Protein AF-A0A930SE49-F1 (afdb_monomer)

Foldseek 3Di:
DDDPQVPAWDWDDDPFWIWTFHLQFIWIATPVRHTQADDGLVQFQDFDWPCPPPDLAKIKTFTAGPVRDGDPRHIDIALHDGDPPDRSCVRVVSNVVSSVCNQQDPCPPVCQQQRWGFNDADPPVRFTQIRHRNDTDRPDD

Nearest PDB structures (foldseek):
  6qlz-assembly2_B  TM=6.512E-01  e=6.432E-03  Homo sapiens
  6qlz-assembly3_C  TM=6.040E-01  e=9.753E-03  Homo sapiens
  3pvw-assembly1_A  TM=5.052E-01  e=6.938E-02  Bos taurus
  3pvl-assembly1_A  TM=3.702E-01  e=7.814E-02  Mus musculus
  4f7u-assembly2_Q  TM=5.191E-01  e=4.382E-01  Drosophila melanogaster

Sequence (141 aa):
MISVFDTNPVVFEGNDRTLTISYNGVLCKDANGTVITDVDFEDVNELYLTRYLNSNSNYTIMFRDHNWKNMEGQDLDTDRTESNTGHNIRETKAIVAAFARHKLTADFPANLDTLQLPLDYSIMGKREITIKNGVISNGKV

Mean predicted aligned error: 4.79 Å

Radius of gyration: 16.1 Å; Cα contacts (8 Å, |Δi|>4): 256; chains: 1; bounding box: 42×32×44 Å

pLDDT: mean 90.17, std 8.94, range [55.31, 98.56]

Structure (mmCIF, N/CA/C/O backbone):
data_AF-A0A930SE49-F1
#
_entry.id   AF-A0A930SE49-F1
#
loop_
_atom_site.group_PDB
_atom_site.id
_atom_site.type_symbol
_atom_site.label_atom_id
_atom_site.label_alt_id
_atom_site.label_comp_id
_atom_site.label_asym_id
_atom_site.label_entity_id
_atom_site.label_seq_id
_atom_site.pdbx_PDB_ins_code
_atom_site.Cartn_x
_atom_site.Cartn_y
_atom_site.Cartn_z
_atom_site.occupancy
_atom_site.B_iso_or_equiv
_atom_site.auth_seq_id
_atom_site.auth_comp_id
_atom_site.auth_asym_id
_atom_site.auth_atom_id
_atom_site.pdbx_PDB_model_num
ATOM 1 N N . MET A 1 1 ? 0.096 -16.661 -8.086 1.00 55.81 1 MET A N 1
ATOM 2 C CA . MET A 1 1 ? -0.141 -17.026 -6.663 1.00 55.81 1 MET A CA 1
ATOM 3 C C . MET A 1 1 ? -1.532 -16.525 -6.301 1.00 55.81 1 MET A C 1
ATOM 5 O O . MET A 1 1 ? -1.797 -15.372 -6.598 1.00 55.81 1 MET A O 1
ATOM 9 N N . ILE A 1 2 ? -2.414 -17.351 -5.730 1.00 69.69 2 ILE A N 1
ATOM 10 C CA . ILE A 1 2 ? -3.734 -16.879 -5.271 1.00 69.69 2 ILE A CA 1
ATOM 11 C C . ILE A 1 2 ? -3.556 -16.286 -3.872 1.00 69.69 2 ILE A C 1
ATOM 13 O O . ILE A 1 2 ? -3.043 -16.965 -2.981 1.00 69.69 2 ILE A O 1
ATOM 17 N N . SER A 1 3 ? -3.939 -15.026 -3.696 1.00 78.06 3 SER A N 1
ATOM 18 C CA . SER A 1 3 ? -3.950 -14.333 -2.407 1.00 78.06 3 SER A CA 1
ATOM 19 C C . SER A 1 3 ? -5.369 -14.281 -1.846 1.00 78.06 3 SER A C 1
ATOM 21 O O . SER A 1 3 ? -6.331 -14.239 -2.609 1.00 78.06 3 SER A O 1
ATOM 23 N N . VAL A 1 4 ? -5.526 -14.221 -0.518 1.00 82.75 4 VAL A N 1
ATOM 24 C CA . VAL A 1 4 ? -6.851 -14.035 0.111 1.00 82.75 4 VAL A CA 1
ATOM 25 C C . VAL A 1 4 ? -7.543 -12.762 -0.396 1.00 82.75 4 VAL A C 1
ATOM 27 O O . VAL A 1 4 ? -8.755 -12.755 -0.608 1.00 82.75 4 VAL A O 1
ATOM 30 N N . PHE A 1 5 ? -6.747 -11.732 -0.698 1.00 88.88 5 PHE A N 1
ATOM 31 C CA . PHE A 1 5 ? -7.217 -10.440 -1.192 1.00 88.88 5 PHE A CA 1
ATOM 32 C C . PHE A 1 5 ? -7.810 -10.502 -2.604 1.00 88.88 5 PHE A C 1
ATOM 34 O O . PHE A 1 5 ? -8.577 -9.616 -2.956 1.00 88.88 5 PHE A O 1
ATOM 41 N N . ASP A 1 6 ? -7.536 -11.554 -3.386 1.00 83.94 6 ASP A N 1
ATOM 42 C CA . ASP A 1 6 ? -8.065 -11.703 -4.753 1.00 83.94 6 ASP A CA 1
ATOM 43 C C . ASP A 1 6 ? -9.580 -11.945 -4.781 1.00 83.94 6 ASP A C 1
ATOM 45 O O . ASP A 1 6 ? -10.215 -11.827 -5.825 1.00 83.94 6 ASP A O 1
ATOM 49 N N . THR A 1 7 ? -10.158 -12.334 -3.643 1.00 85.75 7 THR A N 1
ATOM 50 C CA . THR A 1 7 ? -11.564 -12.750 -3.558 1.00 85.75 7 THR A CA 1
ATOM 51 C C . THR A 1 7 ? -12.347 -11.989 -2.508 1.00 85.75 7 THR A C 1
ATOM 53 O O . THR A 1 7 ? -13.522 -11.708 -2.724 1.00 85.75 7 THR A O 1
ATOM 56 N N . ASN A 1 8 ? -11.727 -11.669 -1.371 1.00 89.12 8 ASN A N 1
ATOM 57 C CA . ASN A 1 8 ? -12.423 -11.071 -0.244 1.00 89.12 8 ASN A CA 1
ATOM 58 C C . ASN A 1 8 ? -11.559 -9.999 0.420 1.00 89.12 8 ASN A C 1
ATOM 60 O O . ASN A 1 8 ? -10.344 -10.186 0.553 1.00 89.12 8 ASN A O 1
ATOM 64 N N . PRO A 1 9 ? -12.170 -8.901 0.891 1.00 94.56 9 PRO A N 1
ATOM 65 C CA . PRO A 1 9 ? -11.481 -7.996 1.786 1.00 94.56 9 PRO A CA 1
ATOM 66 C C . PRO A 1 9 ? -11.235 -8.670 3.141 1.00 94.56 9 PRO A C 1
ATOM 68 O O . PRO A 1 9 ? -12.017 -9.504 3.602 1.00 94.56 9 PRO A O 1
ATOM 71 N N . VAL A 1 10 ? -10.158 -8.266 3.805 1.00 95.44 10 VAL A N 1
ATOM 72 C CA . VAL A 1 10 ? -9.917 -8.554 5.219 1.00 95.44 10 VAL A CA 1
ATOM 73 C C . VAL A 1 10 ? -10.433 -7.376 6.032 1.00 95.44 10 VAL A C 1
ATOM 75 O O . VAL A 1 10 ? -10.126 -6.225 5.722 1.00 95.44 10 VAL A O 1
ATOM 78 N N . VAL A 1 11 ? -11.203 -7.668 7.078 1.00 96.62 11 VAL A N 1
ATOM 79 C CA . VAL A 1 11 ? -11.779 -6.659 7.971 1.00 96.62 11 VAL A CA 1
ATOM 80 C C . VAL A 1 11 ? -11.219 -6.852 9.375 1.00 96.62 11 VAL A C 1
ATOM 82 O O . VAL A 1 11 ? -11.254 -7.955 9.921 1.00 96.62 11 VAL A O 1
ATOM 85 N N . PHE A 1 12 ? -10.704 -5.771 9.951 1.00 94.88 12 PHE A N 1
ATOM 86 C CA . PHE A 1 12 ? -10.324 -5.674 11.352 1.00 94.88 12 PHE A CA 1
ATOM 87 C C . PHE A 1 12 ? -11.343 -4.788 12.066 1.00 94.88 12 PHE A C 1
ATOM 89 O O . PHE A 1 12 ? -11.455 -3.594 11.777 1.00 94.88 12 PHE A O 1
ATOM 96 N N . GLU A 1 13 ? -12.084 -5.386 12.992 1.00 94.12 13 GLU A N 1
ATOM 97 C CA . GLU A 1 13 ? -13.044 -4.687 13.843 1.00 94.12 13 GLU A CA 1
ATOM 98 C C . GLU A 1 13 ? -12.379 -4.352 15.181 1.00 94.12 13 GLU A C 1
ATOM 100 O O . GLU A 1 13 ? -11.902 -5.237 15.897 1.00 94.12 13 GLU A O 1
ATOM 105 N N . GLY A 1 14 ? -12.325 -3.063 15.503 1.00 90.25 14 GLY A N 1
ATOM 106 C CA . GLY A 1 14 ? -11.897 -2.545 16.796 1.00 90.25 14 GLY A CA 1
ATOM 107 C C . GLY A 1 14 ? -13.020 -1.753 17.460 1.00 90.25 14 GLY A C 1
ATOM 108 O O . GLY A 1 14 ? -13.999 -1.370 16.825 1.00 90.25 14 GLY A O 1
ATOM 109 N N . ASN A 1 15 ? -12.866 -1.465 18.752 1.00 89.94 15 ASN A N 1
ATOM 110 C CA . ASN A 1 15 ? -13.867 -0.694 19.496 1.00 89.94 15 ASN A CA 1
ATOM 111 C C . ASN A 1 15 ? -14.003 0.755 18.992 1.00 89.94 15 ASN A C 1
ATOM 113 O O . ASN A 1 15 ? -15.051 1.367 19.175 1.00 89.94 15 ASN A O 1
ATOM 117 N N . ASP A 1 16 ? -12.943 1.317 18.406 1.00 93.75 16 ASP A N 1
ATOM 118 C CA . ASP A 1 16 ? -12.867 2.715 17.977 1.00 93.75 16 ASP A CA 1
ATOM 119 C C . ASP A 1 16 ? -12.823 2.896 16.453 1.00 93.75 16 ASP A C 1
ATOM 121 O O . ASP A 1 16 ? -12.938 4.028 15.979 1.00 93.75 16 ASP A O 1
ATOM 125 N N . ARG A 1 17 ? -12.661 1.811 15.681 1.00 96.12 17 ARG A N 1
ATOM 126 C CA . ARG A 1 17 ? -12.594 1.860 14.217 1.00 96.12 17 ARG A CA 1
ATOM 127 C C . ARG A 1 17 ? -12.857 0.518 13.536 1.00 96.12 17 ARG A C 1
ATOM 129 O O . ARG A 1 17 ? -12.674 -0.543 14.125 1.00 96.12 17 ARG A O 1
ATOM 136 N N . THR A 1 18 ? -13.170 0.583 12.247 1.00 97.75 18 THR A N 1
ATOM 137 C CA . THR A 1 18 ? -13.172 -0.557 11.321 1.00 97.75 18 THR A CA 1
ATOM 138 C C . THR A 1 18 ? -12.153 -0.315 10.213 1.00 97.75 18 THR A C 1
ATOM 140 O O . THR A 1 18 ? -12.223 0.707 9.527 1.00 97.75 18 THR A O 1
ATOM 143 N N . LEU A 1 19 ? -11.228 -1.255 10.019 1.00 97.88 19 LEU A N 1
ATOM 144 C CA . LEU A 1 19 ? -10.231 -1.231 8.947 1.00 97.88 19 LEU A CA 1
ATOM 145 C C . LEU A 1 19 ? -10.542 -2.334 7.933 1.00 97.88 19 LEU A C 1
ATOM 147 O O . LEU A 1 19 ? -10.531 -3.516 8.265 1.00 97.88 19 LEU A O 1
ATOM 151 N N . THR A 1 20 ? -10.802 -1.943 6.691 1.00 98.12 20 THR A N 1
ATOM 152 C CA . THR A 1 20 ? -11.069 -2.835 5.561 1.00 98.12 20 THR A CA 1
ATOM 153 C C . THR A 1 20 ? -9.906 -2.770 4.583 1.00 98.12 20 THR A C 1
ATOM 155 O O . THR A 1 20 ? -9.531 -1.689 4.136 1.00 98.12 20 THR A O 1
ATOM 158 N N . ILE A 1 21 ? -9.345 -3.925 4.239 1.00 98.12 21 ILE A N 1
ATOM 159 C CA . ILE A 1 21 ? -8.212 -4.055 3.320 1.00 98.12 21 ILE A CA 1
ATOM 160 C C . ILE A 1 21 ? -8.641 -4.970 2.184 1.00 98.12 21 ILE A C 1
ATOM 162 O O . ILE A 1 21 ? -8.998 -6.125 2.412 1.00 98.12 21 ILE A O 1
ATOM 166 N N . SER A 1 22 ? -8.597 -4.466 0.961 1.00 97.19 22 SER A N 1
ATOM 167 C CA . SER A 1 22 ? -8.971 -5.198 -0.248 1.00 97.19 22 SER A CA 1
ATOM 168 C C . SER A 1 22 ? -7.799 -5.275 -1.223 1.00 97.19 22 SER A C 1
ATOM 170 O O . SER A 1 22 ? -6.754 -4.669 -0.999 1.00 97.19 22 SER A O 1
ATOM 172 N N . TYR A 1 23 ? -7.984 -5.993 -2.332 1.00 95.81 23 TYR A N 1
ATOM 173 C CA . TYR A 1 23 ? -7.044 -5.945 -3.453 1.00 95.81 23 TYR A CA 1
ATOM 174 C C . TYR A 1 23 ? -6.839 -4.523 -3.995 1.00 95.81 23 TYR A C 1
ATOM 176 O O . TYR A 1 23 ? -5.742 -4.208 -4.436 1.00 95.81 23 TYR A O 1
ATOM 184 N N . ASN A 1 24 ? -7.865 -3.669 -3.956 1.00 96.62 24 ASN A N 1
ATOM 185 C CA . ASN A 1 24 ? -7.801 -2.330 -4.543 1.00 96.62 24 ASN A CA 1
ATOM 186 C C . ASN A 1 24 ? -7.298 -1.266 -3.574 1.00 96.62 24 ASN A C 1
ATOM 188 O O . ASN A 1 24 ? -6.975 -0.180 -4.017 1.00 96.62 24 ASN A O 1
ATOM 192 N N . GLY A 1 25 ? -7.270 -1.511 -2.264 1.00 97.88 25 GLY A N 1
ATOM 193 C CA . GLY A 1 25 ? -7.001 -0.412 -1.346 1.00 97.88 25 GLY A CA 1
ATOM 194 C C . GLY A 1 25 ? -7.400 -0.646 0.095 1.00 97.88 25 GLY A C 1
ATOM 195 O O . GLY A 1 25 ? -7.766 -1.758 0.501 1.00 97.88 25 GLY A O 1
ATOM 196 N N . VAL A 1 26 ? -7.338 0.440 0.860 1.00 98.44 26 VAL A N 1
ATOM 197 C CA . VAL A 1 26 ? -7.584 0.479 2.301 1.00 98.44 26 VAL A CA 1
ATOM 198 C C . VAL A 1 26 ? -8.650 1.517 2.625 1.00 98.44 26 VAL A C 1
ATOM 200 O O . VAL A 1 26 ? -8.532 2.673 2.236 1.00 98.44 26 VAL A O 1
ATOM 203 N N . LEU A 1 27 ? -9.641 1.111 3.417 1.00 98.50 27 LEU A N 1
ATOM 204 C CA . LEU A 1 27 ? -10.664 1.989 3.975 1.00 98.50 27 LEU A CA 1
ATOM 205 C C . LEU A 1 27 ? -10.694 1.842 5.496 1.00 98.50 27 LEU A C 1
ATOM 207 O O . LEU A 1 27 ? -10.916 0.752 6.024 1.00 98.50 27 LEU A O 1
ATOM 211 N N . CYS A 1 28 ? -10.512 2.947 6.207 1.00 98.25 28 CYS A N 1
ATOM 212 C CA . CYS A 1 28 ? -10.563 3.024 7.659 1.00 98.25 28 CYS A CA 1
ATOM 213 C C . CYS A 1 28 ? -11.660 4.005 8.077 1.00 98.25 28 CYS A C 1
ATOM 215 O O . CYS A 1 28 ? -11.660 5.161 7.649 1.00 98.25 28 CYS A O 1
ATOM 217 N N . LYS A 1 29 ? -12.585 3.557 8.927 1.00 98.38 29 LYS A N 1
ATOM 218 C CA . LYS A 1 29 ? -13.648 4.392 9.502 1.00 98.38 29 LYS A CA 1
ATOM 219 C C . LYS A 1 29 ? -13.583 4.377 11.018 1.00 98.38 29 LYS A C 1
ATOM 221 O O . LYS A 1 29 ? -13.314 3.324 11.587 1.00 98.38 29 LYS A O 1
ATOM 226 N N . ASP A 1 30 ? -13.854 5.506 11.662 1.00 97.25 30 ASP A N 1
ATOM 227 C CA . ASP A 1 30 ? -14.019 5.569 13.118 1.00 97.25 30 ASP A CA 1
ATOM 228 C C . ASP A 1 30 ? -15.310 4.856 13.580 1.00 97.25 30 ASP A C 1
ATOM 230 O O . ASP A 1 30 ? -16.123 4.401 12.770 1.00 97.25 30 ASP A O 1
ATOM 234 N N . ALA A 1 31 ? -15.519 4.770 14.895 1.00 95.62 31 ALA A N 1
ATOM 235 C CA . ALA A 1 31 ? -16.722 4.184 15.495 1.00 95.62 31 ALA A CA 1
ATOM 236 C C . ALA A 1 31 ? -18.044 4.868 15.080 1.00 95.62 31 ALA A C 1
ATOM 238 O O . ALA A 1 31 ? -19.105 4.255 15.188 1.00 95.62 31 ALA A O 1
ATOM 239 N N . ASN A 1 32 ? -17.998 6.113 14.595 1.00 96.75 32 ASN A N 1
ATOM 240 C CA . ASN A 1 32 ? -19.164 6.849 14.099 1.00 96.75 32 ASN A CA 1
ATOM 241 C C . ASN A 1 32 ? -19.377 6.664 12.585 1.00 96.75 32 ASN A C 1
ATOM 243 O O . ASN A 1 32 ? -20.340 7.194 12.029 1.00 96.75 32 ASN A O 1
ATOM 247 N N . GLY A 1 33 ? -18.495 5.925 11.905 1.00 96.31 33 GLY A N 1
ATOM 248 C CA . GLY A 1 33 ? -18.519 5.726 10.459 1.00 96.31 33 GLY A CA 1
ATOM 249 C C . GLY A 1 33 ? -17.833 6.834 9.652 1.00 96.31 33 GLY A C 1
ATOM 250 O O . GLY A 1 33 ? -17.869 6.777 8.419 1.00 96.31 33 GLY A O 1
ATOM 251 N N . THR A 1 34 ? -17.199 7.811 10.306 1.00 97.88 34 THR A N 1
ATOM 252 C CA . THR A 1 34 ? -16.404 8.859 9.650 1.00 97.88 34 THR A CA 1
ATOM 253 C C . THR A 1 34 ? -15.175 8.232 9.01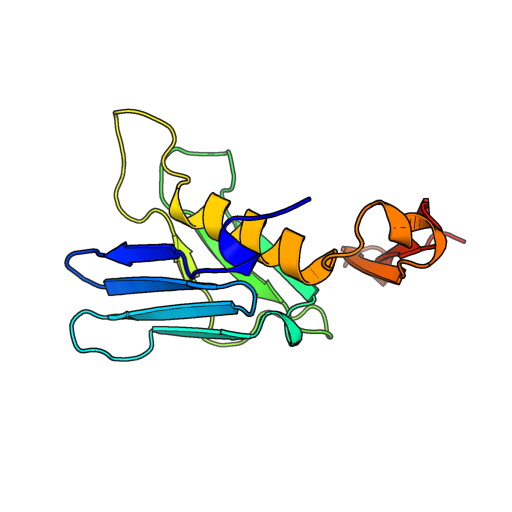1 1.00 97.88 34 THR A C 1
ATOM 255 O O . THR A 1 34 ? -14.464 7.464 9.656 1.00 97.88 34 THR A O 1
ATOM 258 N N . VAL A 1 35 ? -14.9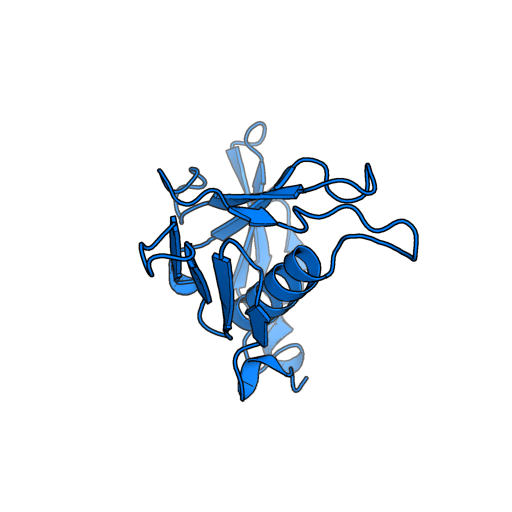01 8.565 7.752 1.00 97.88 35 VAL A N 1
ATOM 259 C CA . VAL A 1 35 ? -13.704 8.091 7.048 1.00 97.88 35 VAL A CA 1
ATOM 260 C C . VAL A 1 35 ? -12.464 8.765 7.635 1.00 97.88 35 VAL A C 1
ATOM 262 O O . VAL A 1 35 ? -12.371 9.989 7.647 1.00 97.88 35 VAL A O 1
ATOM 265 N N . ILE A 1 36 ? -11.529 7.948 8.121 1.00 96.81 36 ILE A N 1
ATOM 266 C CA . ILE A 1 36 ? -10.202 8.366 8.596 1.00 96.81 36 ILE A CA 1
ATOM 267 C C . ILE A 1 36 ? -9.193 8.285 7.446 1.00 96.81 36 ILE A C 1
ATOM 269 O O . ILE A 1 36 ? -8.372 9.177 7.281 1.00 96.81 36 ILE A O 1
ATOM 273 N N . THR A 1 37 ? -9.266 7.208 6.661 1.00 97.94 37 THR A N 1
ATOM 274 C CA . THR A 1 37 ? -8.364 6.927 5.538 1.00 97.94 37 THR A CA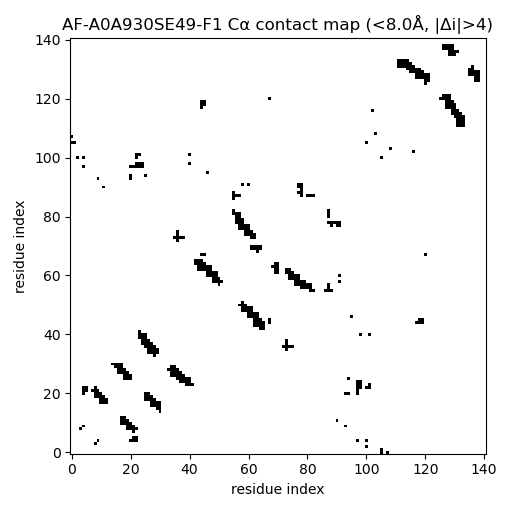 1
ATOM 275 C C . THR A 1 37 ? -9.159 6.210 4.459 1.00 97.94 37 THR A C 1
ATOM 277 O O . THR A 1 37 ? -9.899 5.276 4.776 1.00 97.94 37 THR A O 1
ATOM 280 N N . ASP A 1 38 ? -9.001 6.623 3.210 1.00 98.12 38 ASP A N 1
ATOM 281 C CA . ASP A 1 38 ? -9.589 5.976 2.036 1.00 98.12 38 ASP A CA 1
ATOM 282 C C . ASP A 1 38 ? -8.596 6.108 0.884 1.00 98.12 38 ASP A C 1
ATOM 284 O O . ASP A 1 38 ? -8.378 7.200 0.356 1.00 98.12 38 ASP A O 1
ATOM 288 N N . VAL A 1 39 ? -7.910 5.007 0.591 1.00 98.56 39 VAL A N 1
ATOM 289 C CA . VAL A 1 39 ? -6.773 4.965 -0.328 1.00 98.56 39 VAL A CA 1
ATOM 290 C C . VAL A 1 39 ? -7.010 3.877 -1.358 1.00 98.56 39 VAL A C 1
ATOM 292 O O . VAL A 1 39 ? -7.107 2.700 -1.000 1.00 98.56 39 VAL A O 1
ATOM 295 N N . ASP A 1 40 ? -7.030 4.277 -2.627 1.00 98.25 40 ASP A N 1
ATOM 296 C CA . ASP A 1 40 ? -6.918 3.381 -3.774 1.00 98.25 40 ASP A CA 1
ATOM 297 C C . ASP A 1 40 ? -5.433 3.095 -4.043 1.00 98.25 40 ASP A C 1
ATOM 299 O O . ASP A 1 40 ? -4.611 4.008 -4.119 1.00 98.25 40 ASP A O 1
ATOM 303 N N . PHE A 1 41 ? -5.065 1.821 -4.140 1.00 97.94 41 PHE A N 1
ATOM 304 C CA . PHE A 1 41 ? -3.694 1.401 -4.408 1.00 97.94 41 PHE A CA 1
ATOM 305 C C . PHE A 1 41 ? -3.227 1.740 -5.820 1.0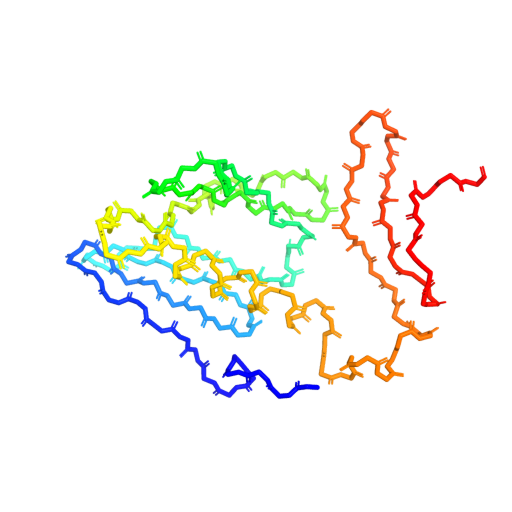0 97.94 41 PHE A C 1
ATOM 307 O O . PHE A 1 41 ? -2.012 1.837 -6.009 1.00 97.94 41 PHE A O 1
ATOM 314 N N . GLU A 1 42 ? -4.137 1.974 -6.768 1.00 97.12 42 GLU A N 1
ATOM 315 C CA . GLU A 1 42 ? -3.765 2.456 -8.102 1.00 97.12 42 GLU A CA 1
ATOM 316 C C . GLU A 1 42 ? -3.066 3.822 -8.021 1.00 97.12 42 GLU A C 1
ATOM 318 O O . GLU A 1 42 ? -2.133 4.067 -8.779 1.00 97.12 42 GLU A O 1
ATOM 323 N N . ASP A 1 43 ? -3.430 4.664 -7.045 1.00 97.56 43 ASP A N 1
ATOM 324 C CA . ASP A 1 43 ? -2.838 5.993 -6.834 1.00 97.56 43 ASP A CA 1
ATOM 325 C C . ASP A 1 43 ? -1.521 5.959 -6.026 1.00 97.56 43 ASP A C 1
ATOM 327 O O . ASP A 1 43 ? -0.901 7.002 -5.782 1.00 97.56 43 ASP A O 1
ATOM 331 N N . VAL A 1 44 ? -1.071 4.777 -5.582 1.00 97.50 44 VAL A N 1
ATOM 332 C CA . VAL A 1 44 ? 0.048 4.615 -4.639 1.00 97.50 44 VAL A CA 1
ATOM 333 C C . VAL A 1 44 ? 1.272 3.990 -5.309 1.00 97.50 44 VAL A C 1
ATOM 335 O O . VAL A 1 44 ? 1.274 2.844 -5.760 1.00 97.50 44 VAL A O 1
ATOM 338 N N . ASN A 1 45 ? 2.399 4.702 -5.267 1.00 95.25 45 ASN A N 1
ATOM 339 C CA . ASN A 1 45 ? 3.692 4.160 -5.684 1.00 95.25 45 ASN A CA 1
ATOM 340 C C . ASN A 1 45 ? 4.385 3.348 -4.587 1.00 95.25 45 ASN A C 1
ATOM 342 O O . ASN A 1 45 ? 4.986 2.316 -4.903 1.00 95.25 45 ASN A O 1
ATOM 346 N N . GLU A 1 46 ? 4.326 3.813 -3.336 1.00 94.69 46 GLU A N 1
ATOM 347 C CA . GLU A 1 46 ? 5.110 3.289 -2.212 1.00 94.69 46 GLU A CA 1
ATOM 348 C C . GLU A 1 46 ? 4.307 3.338 -0.904 1.00 94.69 46 GLU A C 1
ATOM 350 O O . GLU A 1 46 ? 3.630 4.323 -0.602 1.00 94.69 46 GLU A O 1
ATOM 355 N N . LEU A 1 47 ? 4.451 2.288 -0.093 1.00 95.75 47 LEU A N 1
ATOM 356 C CA . LEU A 1 47 ? 4.125 2.331 1.330 1.00 95.75 47 LEU A CA 1
ATOM 357 C C . LEU A 1 47 ? 5.393 2.696 2.101 1.00 95.75 47 LEU A C 1
ATOM 359 O O . LEU A 1 47 ? 6.318 1.888 2.177 1.00 95.75 47 LEU A O 1
ATOM 363 N N . TYR A 1 48 ? 5.432 3.882 2.701 1.00 92.94 48 TYR A N 1
ATOM 364 C CA . TYR A 1 48 ? 6.529 4.286 3.571 1.00 92.94 48 TYR A CA 1
ATOM 365 C C . TYR A 1 48 ? 6.162 3.987 5.028 1.00 92.94 48 TYR A C 1
ATOM 367 O O . TYR A 1 48 ? 5.341 4.671 5.642 1.00 92.94 48 TYR A O 1
ATOM 375 N N . LEU A 1 49 ? 6.761 2.932 5.587 1.00 91.06 49 LEU A N 1
ATOM 376 C CA . LEU A 1 49 ? 6.455 2.465 6.937 1.00 91.06 49 LEU A CA 1
ATOM 377 C C . LEU A 1 49 ? 7.445 3.031 7.951 1.00 91.06 49 LEU A C 1
ATOM 379 O O . LEU A 1 49 ? 8.644 2.747 7.905 1.00 91.06 49 LEU A O 1
ATOM 383 N N . THR A 1 50 ? 6.940 3.771 8.933 1.00 87.81 50 THR A N 1
ATOM 384 C CA . THR A 1 50 ? 7.754 4.159 10.088 1.00 87.81 50 THR A CA 1
ATOM 385 C C . THR A 1 50 ? 7.697 3.095 11.165 1.00 87.81 50 THR A C 1
ATOM 387 O O . THR A 1 50 ? 6.689 2.417 11.348 1.00 87.81 50 THR A O 1
ATOM 390 N N . ARG A 1 51 ? 8.808 2.953 11.895 1.00 79.00 51 ARG A N 1
ATOM 391 C CA . ARG A 1 51 ? 8.950 2.026 13.029 1.00 79.00 51 ARG A CA 1
ATOM 392 C C . ARG A 1 51 ? 8.853 0.540 12.668 1.00 79.00 51 ARG A C 1
ATOM 394 O O . ARG A 1 51 ? 8.973 -0.302 13.548 1.00 79.00 51 ARG A O 1
ATOM 401 N N . TYR A 1 52 ? 8.702 0.194 11.392 1.00 76.50 52 TYR A N 1
ATOM 402 C CA . TYR A 1 52 ? 8.552 -1.190 10.955 1.00 76.50 52 TYR A CA 1
ATOM 403 C C . TYR A 1 52 ? 9.700 -2.075 11.464 1.00 76.50 52 TYR A C 1
ATOM 405 O O . TYR A 1 52 ? 10.873 -1.737 11.308 1.00 76.50 52 TYR A O 1
ATOM 413 N N . LEU A 1 53 ? 9.343 -3.194 12.104 1.00 72.38 53 LEU A N 1
ATOM 414 C CA . LEU A 1 53 ? 10.257 -4.178 12.709 1.00 72.38 53 LEU A CA 1
ATOM 415 C C . LEU A 1 53 ? 11.143 -3.667 13.865 1.00 72.38 53 LEU A C 1
ATOM 417 O O . LEU A 1 53 ? 12.048 -4.390 14.280 1.00 72.38 53 LEU A O 1
ATOM 421 N N . ASN A 1 54 ? 10.905 -2.468 14.411 1.00 68.62 54 ASN A N 1
ATOM 422 C CA . ASN A 1 54 ? 11.759 -1.900 15.465 1.00 68.62 54 ASN A CA 1
ATOM 423 C C . ASN A 1 54 ? 11.161 -1.941 16.885 1.00 68.62 54 ASN A C 1
ATOM 425 O O . ASN A 1 54 ? 11.874 -1.698 17.856 1.00 68.62 54 ASN A O 1
ATOM 429 N N . SER A 1 55 ? 9.866 -2.226 17.016 1.00 65.00 55 SER A N 1
ATOM 430 C CA . SER A 1 55 ? 9.136 -2.265 18.286 1.00 65.00 55 SER A CA 1
ATOM 431 C C . SER A 1 55 ? 7.867 -3.105 18.139 1.00 65.00 55 SER A C 1
ATOM 433 O O . SER A 1 55 ? 7.401 -3.337 17.022 1.00 65.00 55 SER A O 1
ATOM 435 N N . ASN A 1 56 ? 7.315 -3.573 19.262 1.00 72.88 56 ASN A N 1
ATOM 436 C CA . ASN A 1 56 ? 6.022 -4.269 19.306 1.00 72.88 56 ASN A CA 1
ATOM 437 C C . ASN A 1 56 ? 4.839 -3.292 19.501 1.00 72.88 56 ASN A C 1
ATOM 439 O O . ASN A 1 56 ? 3.789 -3.669 20.018 1.00 72.88 56 ASN A O 1
ATOM 443 N N . SER A 1 57 ? 5.055 -2.027 19.137 1.00 77.06 57 SER A N 1
ATOM 444 C CA . SER A 1 57 ? 4.100 -0.920 19.232 1.00 77.06 57 SER A CA 1
ATOM 445 C C . SER A 1 57 ? 3.425 -0.679 17.875 1.00 77.06 57 SER A C 1
ATOM 447 O O . SER A 1 57 ? 3.590 -1.474 16.952 1.00 77.06 57 SER A O 1
ATOM 449 N N . ASN A 1 58 ? 2.662 0.408 17.756 1.00 86.94 58 ASN A N 1
ATOM 450 C CA . ASN A 1 58 ? 1.995 0.784 16.514 1.00 86.94 58 ASN A CA 1
ATOM 451 C C . ASN A 1 58 ? 2.986 1.200 15.409 1.00 86.94 58 ASN A C 1
ATOM 453 O O . ASN A 1 58 ? 4.064 1.743 15.680 1.00 86.94 58 ASN A O 1
ATOM 457 N N . TYR A 1 59 ? 2.568 1.018 14.157 1.00 89.81 59 TYR A N 1
ATOM 458 C CA . TYR A 1 59 ? 3.273 1.503 12.967 1.00 89.81 59 TYR A CA 1
ATOM 459 C C . TYR A 1 59 ? 2.431 2.540 12.244 1.00 89.81 59 TYR A C 1
ATOM 461 O O . TYR A 1 59 ? 1.217 2.381 12.152 1.00 89.81 59 TYR A O 1
ATOM 469 N N . THR A 1 60 ? 3.072 3.544 11.655 1.00 93.19 60 THR A N 1
ATOM 470 C CA . THR A 1 60 ? 2.391 4.490 10.764 1.00 93.19 60 THR A CA 1
ATOM 471 C C . THR A 1 60 ? 2.797 4.193 9.328 1.00 93.19 60 THR A C 1
ATOM 473 O O . THR A 1 60 ? 3.995 4.197 9.010 1.00 93.19 60 THR A O 1
ATOM 476 N N . ILE A 1 61 ? 1.804 3.940 8.478 1.00 95.81 61 ILE A N 1
ATOM 477 C CA . ILE A 1 61 ? 1.957 3.821 7.029 1.00 95.81 61 ILE A CA 1
ATOM 478 C C . ILE A 1 61 ? 1.643 5.184 6.414 1.00 95.81 61 ILE A C 1
ATOM 480 O O . ILE A 1 61 ? 0.524 5.676 6.538 1.00 95.81 61 ILE A O 1
ATOM 484 N N . MET A 1 62 ? 2.632 5.773 5.748 1.00 96.50 62 MET A N 1
ATOM 485 C CA . MET A 1 62 ? 2.442 6.904 4.841 1.00 96.50 62 MET A CA 1
ATOM 486 C C . MET A 1 62 ? 2.322 6.362 3.417 1.00 96.50 62 MET A C 1
ATOM 488 O O . MET A 1 62 ? 3.232 5.682 2.936 1.00 96.50 62 MET A O 1
ATOM 492 N N . PHE A 1 63 ? 1.223 6.670 2.737 1.00 97.56 63 PHE A N 1
ATOM 493 C CA . PHE A 1 63 ? 1.035 6.324 1.328 1.00 97.56 63 PHE A CA 1
ATOM 494 C C . PHE A 1 63 ? 1.665 7.407 0.460 1.00 97.56 63 PHE A C 1
ATOM 496 O O . PHE A 1 63 ? 1.407 8.592 0.682 1.00 97.56 63 PHE A O 1
ATOM 503 N N . ARG A 1 64 ? 2.507 7.026 -0.505 1.00 96.19 64 ARG A N 1
ATOM 504 C CA . ARG A 1 64 ? 3.126 7.979 -1.431 1.00 96.19 64 ARG A CA 1
ATOM 505 C C . ARG A 1 64 ? 2.552 7.863 -2.828 1.00 96.19 64 ARG A C 1
ATOM 507 O O . ARG A 1 64 ? 2.516 6.770 -3.390 1.00 96.19 64 ARG A O 1
ATOM 514 N N . ASP A 1 65 ? 2.168 9.009 -3.372 1.00 96.44 65 ASP A N 1
ATOM 515 C CA . ASP A 1 65 ? 1.585 9.150 -4.701 1.00 96.44 65 ASP A CA 1
ATOM 516 C C . ASP A 1 65 ? 2.610 8.893 -5.820 1.00 96.44 65 ASP A C 1
ATOM 518 O O . ASP A 1 65 ? 3.804 8.666 -5.587 1.00 96.44 65 ASP A O 1
ATOM 522 N N . HIS A 1 66 ? 2.167 9.001 -7.071 1.00 94.06 66 HIS A N 1
ATOM 523 C CA . HIS A 1 66 ? 3.053 8.875 -8.230 1.00 94.06 66 HIS A CA 1
ATOM 524 C C . HIS A 1 66 ? 4.152 9.949 -8.331 1.00 94.06 66 HIS A C 1
ATOM 526 O O . HIS A 1 66 ? 5.085 9.797 -9.118 1.00 94.06 66 HIS A O 1
ATOM 532 N N . ASN A 1 67 ? 4.083 11.012 -7.524 1.00 93.25 67 ASN A N 1
ATOM 533 C CA . ASN A 1 67 ? 5.124 12.032 -7.397 1.00 93.25 67 ASN A CA 1
ATOM 534 C C . ASN A 1 67 ? 6.065 11.771 -6.211 1.00 93.25 67 ASN A C 1
ATOM 536 O O . ASN A 1 67 ? 6.887 12.637 -5.891 1.00 93.25 67 ASN A O 1
ATOM 540 N N . TRP A 1 68 ? 5.952 10.608 -5.561 1.00 92.94 68 TRP A N 1
ATOM 541 C CA . TRP A 1 68 ? 6.725 10.213 -4.383 1.00 92.94 68 TRP A CA 1
ATOM 542 C C . TRP A 1 68 ? 6.494 11.122 -3.168 1.00 92.94 68 TRP A C 1
ATOM 544 O O . TRP A 1 68 ? 7.356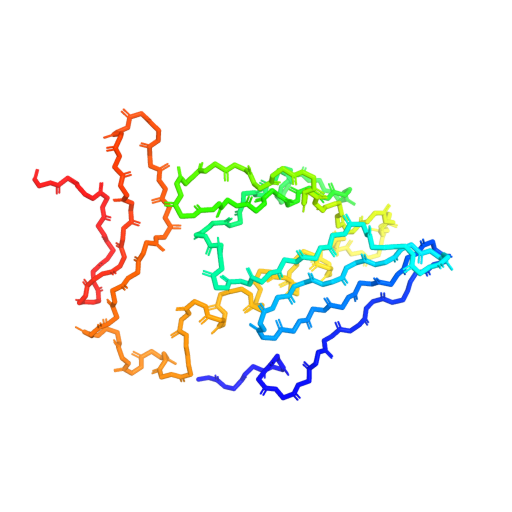 11.244 -2.292 1.00 92.94 68 TRP A O 1
ATOM 554 N N . LYS A 1 69 ? 5.331 11.780 -3.110 1.00 93.75 69 LYS A N 1
ATOM 555 C CA . LYS A 1 69 ? 4.904 12.625 -1.993 1.00 93.75 69 LYS A CA 1
ATOM 556 C C . LYS A 1 69 ? 3.870 11.896 -1.159 1.00 93.75 69 LYS A C 1
ATOM 558 O O . LYS A 1 69 ? 3.038 11.174 -1.691 1.00 93.75 69 LYS A O 1
ATOM 563 N N . ASN A 1 70 ? 3.899 12.129 0.149 1.00 95.50 70 ASN A N 1
ATOM 564 C CA . ASN A 1 70 ? 2.866 11.611 1.036 1.00 95.50 70 ASN A CA 1
ATOM 565 C C . ASN A 1 70 ? 1.492 12.151 0.609 1.00 95.50 70 ASN A C 1
ATOM 567 O O . ASN A 1 70 ? 1.349 13.352 0.364 1.00 95.50 70 ASN A O 1
ATOM 571 N N . MET A 1 71 ? 0.499 11.271 0.546 1.00 97.38 71 MET A N 1
ATOM 572 C CA . MET A 1 71 ? -0.894 11.627 0.301 1.00 97.38 71 MET A CA 1
ATOM 573 C C . MET A 1 71 ? -1.454 12.325 1.545 1.00 97.38 71 MET A C 1
ATOM 575 O O . MET A 1 71 ? -1.529 11.738 2.624 1.00 97.38 71 MET A O 1
ATOM 579 N N . GLU A 1 72 ? -1.805 13.604 1.412 1.00 95.81 72 GLU A N 1
ATOM 580 C CA . GLU A 1 72 ? -2.217 14.437 2.544 1.00 95.81 72 GLU A CA 1
ATOM 581 C C . GLU A 1 72 ? -3.466 13.873 3.238 1.00 95.81 72 GLU A C 1
ATOM 583 O O . GLU A 1 72 ? -4.467 13.564 2.595 1.00 95.81 72 GLU A O 1
ATOM 588 N N . GLY A 1 73 ? -3.397 13.741 4.566 1.00 96.00 73 GLY A N 1
ATOM 589 C CA . GLY A 1 73 ? -4.511 13.260 5.386 1.00 96.00 73 GLY A CA 1
ATOM 590 C C . GLY A 1 73 ? -4.778 11.754 5.305 1.00 96.00 73 GLY A C 1
ATOM 591 O O . GLY A 1 73 ? -5.763 11.309 5.881 1.00 96.00 73 GLY A O 1
ATOM 592 N N . GLN A 1 74 ? -3.925 10.976 4.629 1.00 97.44 74 GLN A N 1
ATOM 593 C CA . GLN A 1 74 ? -4.127 9.532 4.436 1.00 97.44 74 GLN A CA 1
ATOM 594 C C . GLN A 1 74 ? -3.217 8.651 5.303 1.00 97.44 74 GLN A C 1
ATOM 596 O O . GLN A 1 74 ? -3.257 7.428 5.187 1.00 97.44 74 GLN A O 1
ATOM 601 N N . ASP A 1 75 ? -2.395 9.242 6.171 1.00 95.88 75 ASP A N 1
ATOM 602 C CA . ASP A 1 75 ? -1.526 8.482 7.069 1.00 95.88 75 ASP A CA 1
ATOM 603 C C . ASP A 1 75 ? -2.353 7.553 7.965 1.00 95.88 75 ASP A C 1
ATOM 605 O O . ASP A 1 75 ? -3.336 7.963 8.587 1.00 95.88 75 ASP A O 1
ATOM 609 N N . LEU A 1 76 ? -1.932 6.291 8.050 1.00 96.19 76 LEU A N 1
ATOM 610 C CA . LEU A 1 76 ? -2.664 5.263 8.775 1.00 96.19 76 LEU A CA 1
ATOM 611 C C . LEU A 1 76 ? -1.806 4.647 9.870 1.00 96.19 76 LEU A C 1
ATOM 613 O O . LEU A 1 76 ? -0.851 3.911 9.607 1.00 96.19 76 LEU A O 1
ATOM 617 N N . ASP A 1 77 ? -2.214 4.882 11.113 1.00 93.88 77 ASP A N 1
ATOM 618 C CA . ASP A 1 77 ? -1.718 4.114 12.244 1.00 93.88 77 ASP A CA 1
ATOM 619 C C . ASP A 1 77 ? -2.324 2.710 12.232 1.00 93.88 77 ASP A C 1
ATOM 621 O O . ASP A 1 77 ? -3.542 2.512 12.176 1.00 93.88 77 ASP A O 1
ATOM 625 N N . THR A 1 78 ? -1.448 1.725 12.321 1.00 92.88 78 THR A N 1
ATOM 626 C CA . THR A 1 78 ? -1.755 0.301 12.319 1.00 92.88 78 THR A CA 1
ATOM 627 C C . THR A 1 78 ? -1.239 -0.350 13.587 1.00 92.88 78 THR A C 1
ATOM 629 O O . THR A 1 78 ? -0.312 0.151 14.227 1.00 92.88 78 THR A O 1
ATOM 632 N N . ASP A 1 79 ? -1.879 -1.450 13.963 1.00 90.25 79 ASP A N 1
ATOM 633 C CA . ASP A 1 79 ? -1.538 -2.261 15.118 1.00 90.25 79 ASP A CA 1
ATOM 634 C C . ASP A 1 79 ? -1.523 -1.410 16.409 1.00 90.25 79 ASP A C 1
ATOM 636 O O . ASP A 1 79 ? -0.624 -1.464 17.244 1.00 90.25 79 ASP A O 1
ATOM 640 N N . ARG A 1 80 ? -2.557 -0.566 16.565 1.00 88.12 80 ARG A N 1
ATOM 641 C CA . ARG A 1 80 ? -2.675 0.445 17.638 1.00 88.12 80 ARG A CA 1
ATOM 642 C C . ARG A 1 80 ? -2.821 -0.136 19.047 1.00 88.12 80 ARG A C 1
ATOM 644 O O . ARG A 1 80 ? -2.658 0.590 20.024 1.00 88.12 80 ARG A O 1
ATOM 651 N N . THR A 1 81 ? -3.152 -1.417 19.165 1.00 83.94 81 THR A N 1
ATOM 652 C CA . THR A 1 81 ? -3.273 -2.114 20.447 1.00 83.94 81 THR A CA 1
ATOM 653 C C . THR A 1 81 ? -2.069 -3.015 20.644 1.00 83.94 81 THR A C 1
ATOM 655 O O . THR A 1 81 ? -1.880 -3.962 19.891 1.00 83.94 81 THR A O 1
ATOM 658 N N . GLU A 1 82 ? -1.275 -2.745 21.676 1.00 75.88 82 GLU A N 1
ATOM 659 C CA . GLU A 1 82 ? -0.113 -3.570 21.997 1.00 75.88 82 GLU A CA 1
ATOM 660 C C . GLU A 1 82 ? -0.523 -5.022 22.284 1.00 75.88 82 GLU A C 1
ATOM 662 O O . GLU A 1 82 ? -1.504 -5.293 22.983 1.00 75.88 82 GLU A O 1
ATOM 667 N N . SER A 1 83 ? 0.257 -5.973 21.771 1.00 73.31 83 SER A N 1
ATOM 668 C CA . SER A 1 83 ? 0.067 -7.397 22.039 1.00 73.31 83 SER A CA 1
ATOM 669 C C . SER A 1 83 ? 1.289 -7.979 22.731 1.00 73.31 83 SER A C 1
ATOM 671 O O . SER A 1 83 ? 2.355 -8.098 22.137 1.00 73.31 83 SER A O 1
ATOM 673 N N . ASN A 1 84 ? 1.119 -8.453 23.964 1.00 74.19 84 ASN A N 1
ATOM 674 C CA . ASN A 1 84 ? 2.178 -9.160 24.698 1.00 74.19 84 ASN A CA 1
ATOM 675 C C . ASN A 1 84 ? 2.287 -10.649 24.324 1.00 74.19 84 ASN A C 1
ATOM 677 O O . ASN A 1 84 ? 3.085 -11.379 24.905 1.00 74.19 84 ASN A O 1
ATOM 681 N N . THR A 1 85 ? 1.473 -11.118 23.374 1.00 77.00 85 THR A N 1
ATOM 682 C CA . THR A 1 85 ? 1.370 -12.543 23.005 1.00 77.00 85 THR A CA 1
ATOM 683 C C . THR A 1 85 ? 2.003 -12.868 21.650 1.00 77.00 85 THR A C 1
ATOM 685 O O . THR A 1 85 ? 1.961 -14.012 21.204 1.00 77.00 85 THR A O 1
ATOM 688 N N . GLY A 1 86 ? 2.604 -11.879 20.984 1.00 73.12 86 GLY A N 1
ATOM 689 C CA . GLY A 1 86 ? 3.290 -12.054 19.707 1.00 73.12 86 GLY A CA 1
ATOM 690 C C . GLY A 1 86 ? 3.597 -10.724 19.026 1.00 73.12 86 GLY A C 1
ATOM 691 O O . GLY A 1 86 ? 3.431 -9.663 19.623 1.00 73.12 86 GLY A O 1
ATOM 692 N N . HIS A 1 87 ? 4.024 -10.793 17.763 1.00 75.69 87 HIS A N 1
ATOM 693 C CA . HIS A 1 87 ? 4.270 -9.603 16.951 1.00 75.69 87 HIS A CA 1
ATOM 694 C C . HIS A 1 87 ? 2.964 -8.864 16.647 1.00 75.69 87 HIS A C 1
ATOM 696 O O . HIS A 1 87 ? 2.031 -9.429 16.067 1.00 75.69 87 HIS A O 1
ATOM 702 N N . ASN A 1 88 ? 2.930 -7.589 16.999 1.00 83.94 88 ASN A N 1
ATOM 703 C CA . ASN A 1 88 ? 1.819 -6.682 16.781 1.00 83.94 88 ASN A CA 1
ATOM 704 C C . ASN A 1 88 ? 1.868 -6.085 15.365 1.00 83.94 88 ASN A C 1
ATOM 706 O O . ASN A 1 88 ? 2.106 -4.904 15.223 1.00 83.94 88 ASN A O 1
ATOM 710 N N . ILE A 1 89 ? 1.768 -6.922 14.324 1.00 88.19 89 ILE A N 1
ATOM 711 C CA . ILE A 1 89 ? 1.984 -6.545 12.903 1.00 88.19 89 ILE A CA 1
ATOM 712 C C . ILE A 1 89 ? 0.843 -7.019 11.988 1.00 88.19 89 ILE A C 1
ATOM 714 O O . ILE A 1 89 ? 1.053 -7.262 10.796 1.00 88.19 89 ILE A O 1
ATOM 718 N N . ARG A 1 90 ? -0.324 -7.331 12.551 1.00 89.81 90 ARG A N 1
ATOM 719 C CA . ARG A 1 90 ? -1.401 -8.034 11.840 1.00 89.81 90 ARG A CA 1
ATOM 720 C C . ARG A 1 90 ? -2.010 -7.141 10.771 1.00 89.81 90 ARG A C 1
ATOM 722 O O . ARG A 1 90 ? -2.146 -7.586 9.631 1.00 89.81 90 ARG A O 1
ATOM 729 N N . GLU A 1 91 ? -2.329 -5.905 11.131 1.00 93.56 91 GLU A N 1
ATOM 730 C CA . GLU A 1 91 ? -2.892 -4.932 10.199 1.00 93.56 91 GLU A CA 1
ATOM 731 C C . GLU A 1 91 ? -1.832 -4.500 9.183 1.00 93.56 91 GLU A C 1
ATOM 733 O O . GLU A 1 91 ? -2.069 -4.595 7.977 1.00 93.56 91 GLU A O 1
ATOM 738 N N . THR A 1 92 ? -0.627 -4.127 9.643 1.00 93.56 92 THR A N 1
ATOM 739 C CA . THR A 1 92 ? 0.463 -3.715 8.746 1.00 93.56 92 THR A CA 1
ATOM 740 C C . THR A 1 92 ? 0.784 -4.796 7.714 1.00 93.56 92 THR A C 1
ATOM 742 O O . THR A 1 92 ? 0.882 -4.512 6.519 1.00 93.56 92 THR A O 1
ATOM 745 N N . LYS A 1 93 ? 0.930 -6.058 8.140 1.00 91.81 93 LYS A N 1
ATOM 746 C CA . LYS A 1 93 ? 1.270 -7.163 7.231 1.00 91.81 93 LYS A CA 1
ATOM 747 C C . LYS A 1 93 ? 0.157 -7.432 6.222 1.00 91.81 93 LYS A C 1
ATOM 749 O O . LYS A 1 93 ? 0.466 -7.746 5.075 1.00 91.81 93 LYS A O 1
ATOM 754 N N . ALA A 1 94 ? -1.107 -7.312 6.629 1.00 94.81 94 ALA A N 1
ATOM 755 C CA . ALA A 1 94 ? -2.235 -7.461 5.716 1.00 94.81 94 ALA A CA 1
ATOM 756 C C . ALA A 1 94 ? -2.202 -6.387 4.616 1.00 94.81 94 ALA A C 1
ATOM 758 O O . ALA A 1 94 ? -2.323 -6.732 3.443 1.00 94.81 94 ALA A O 1
ATOM 759 N N . ILE A 1 95 ? -1.938 -5.124 4.969 1.00 96.88 95 ILE A N 1
ATOM 760 C CA . ILE A 1 95 ? -1.821 -4.020 4.000 1.00 96.88 95 ILE A CA 1
ATOM 761 C C . ILE A 1 95 ? -0.640 -4.240 3.053 1.00 96.88 95 ILE A C 1
ATOM 763 O O . ILE A 1 95 ? -0.815 -4.167 1.841 1.00 96.88 95 ILE A O 1
ATOM 767 N N . VAL A 1 96 ? 0.547 -4.569 3.576 1.00 95.19 96 VAL A N 1
ATOM 768 C CA . VAL A 1 96 ? 1.737 -4.830 2.745 1.00 95.19 96 VAL A CA 1
ATOM 769 C C . VAL A 1 96 ? 1.490 -5.984 1.772 1.00 95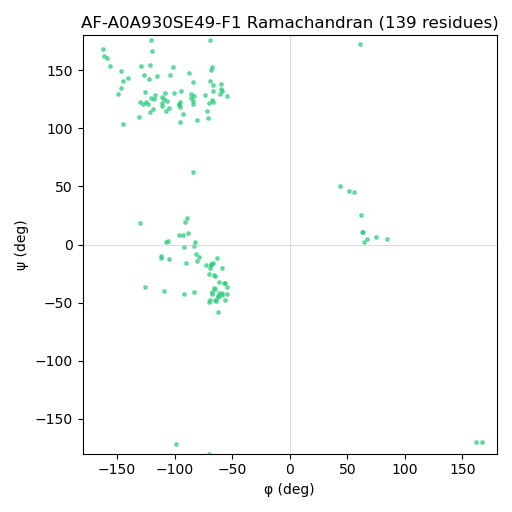.19 96 VAL A C 1
ATOM 771 O O . VAL A 1 96 ? 1.863 -5.896 0.603 1.00 95.19 96 VAL A O 1
ATOM 774 N N . ALA A 1 97 ? 0.842 -7.060 2.225 1.00 94.75 97 ALA A N 1
ATOM 775 C CA . ALA A 1 97 ? 0.522 -8.201 1.375 1.00 94.75 97 ALA A CA 1
ATOM 776 C C . ALA A 1 97 ? -0.519 -7.857 0.297 1.00 94.75 97 ALA A C 1
ATOM 778 O O . ALA A 1 97 ? -0.358 -8.279 -0.849 1.00 94.75 97 ALA A O 1
ATOM 779 N N . ALA A 1 98 ? -1.554 -7.086 0.641 1.00 96.50 98 ALA A N 1
ATOM 780 C CA . ALA A 1 98 ? -2.558 -6.623 -0.313 1.00 96.50 98 ALA A CA 1
ATOM 781 C C . ALA A 1 98 ? -1.942 -5.687 -1.364 1.00 96.50 98 ALA A C 1
ATOM 783 O O . ALA A 1 98 ? -2.092 -5.934 -2.559 1.00 96.50 98 ALA A O 1
ATOM 784 N N . PHE A 1 99 ? -1.156 -4.697 -0.934 1.00 96.81 99 PHE A N 1
ATOM 785 C CA . PHE A 1 99 ? -0.480 -3.754 -1.825 1.00 96.81 99 PHE A CA 1
ATOM 786 C C . PHE A 1 99 ? 0.528 -4.444 -2.750 1.00 96.81 99 PHE A C 1
ATOM 788 O O . PHE A 1 99 ? 0.533 -4.208 -3.956 1.00 96.81 99 PHE A O 1
ATOM 795 N N . ALA A 1 100 ? 1.349 -5.358 -2.221 1.00 94.62 100 ALA A N 1
ATOM 796 C CA . ALA A 1 100 ? 2.273 -6.134 -3.046 1.00 94.62 100 ALA A CA 1
ATOM 797 C C . ALA A 1 100 ? 1.522 -6.988 -4.077 1.00 94.62 100 ALA A C 1
ATOM 799 O O . ALA A 1 100 ? 1.927 -7.056 -5.237 1.00 94.62 100 ALA A O 1
ATOM 800 N N . ARG A 1 101 ? 0.411 -7.621 -3.678 1.00 93.81 101 ARG A N 1
ATOM 801 C CA . ARG A 1 101 ? -0.419 -8.414 -4.590 1.00 93.81 101 ARG A CA 1
ATOM 802 C C . ARG A 1 101 ? -1.060 -7.558 -5.685 1.00 93.81 101 ARG A C 1
ATOM 804 O O . ARG A 1 101 ? -1.131 -8.036 -6.818 1.00 93.81 101 ARG A O 1
ATOM 811 N N . HIS A 1 102 ? -1.491 -6.344 -5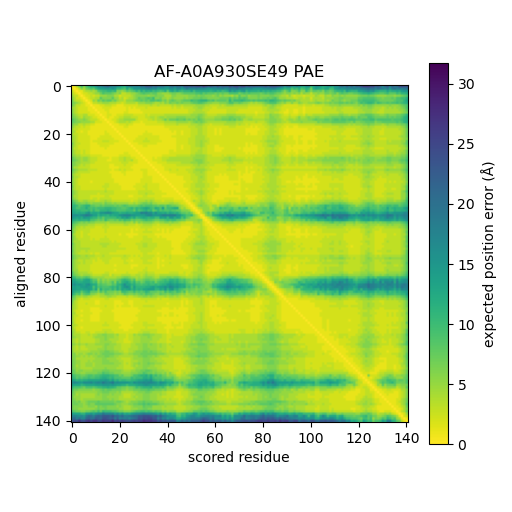.351 1.00 95.06 102 HIS A N 1
ATOM 812 C CA . HIS A 1 102 ? -2.016 -5.350 -6.285 1.00 95.06 102 HIS A CA 1
ATOM 813 C C . HIS A 1 102 ? -0.950 -4.945 -7.315 1.00 95.06 102 HIS A C 1
ATOM 815 O O . HIS A 1 102 ? -1.101 -5.226 -8.502 1.00 95.06 102 HIS A O 1
ATOM 821 N N . LYS A 1 103 ? 0.199 -4.434 -6.846 1.00 93.88 103 LYS A N 1
ATOM 822 C CA . LYS A 1 103 ? 1.344 -4.016 -7.681 1.00 93.88 103 LYS A CA 1
ATOM 823 C C . LYS A 1 103 ? 1.858 -5.106 -8.615 1.00 93.88 103 LYS A C 1
ATOM 825 O O . LYS A 1 103 ? 2.223 -4.827 -9.752 1.00 93.88 103 LYS A O 1
ATOM 830 N N . LEU A 1 104 ? 1.965 -6.336 -8.116 1.00 92.75 104 LEU A N 1
ATOM 831 C CA . LEU A 1 104 ? 2.544 -7.441 -8.879 1.00 92.75 104 LEU A CA 1
ATOM 832 C C . LEU A 1 104 ? 1.547 -8.063 -9.861 1.00 92.75 104 LEU A C 1
ATOM 834 O O . LEU A 1 104 ? 1.978 -8.757 -10.779 1.00 92.75 104 LEU A O 1
ATOM 838 N N . THR A 1 105 ? 0.247 -7.775 -9.740 1.00 90.12 105 THR A N 1
ATOM 839 C CA . THR A 1 105 ? -0.836 -8.347 -10.560 1.00 90.12 105 THR A CA 1
ATOM 840 C C . THR A 1 105 ? -0.965 -9.875 -10.438 1.00 90.12 105 THR A C 1
ATOM 842 O O . THR A 1 105 ? -0.177 -10.549 -9.769 1.00 90.12 105 THR A O 1
ATOM 845 N N . ALA A 1 106 ? -2.017 -10.443 -11.038 1.00 90.06 106 ALA A N 1
ATOM 846 C CA . ALA A 1 106 ? -2.307 -11.878 -10.947 1.00 90.06 106 ALA A CA 1
ATOM 847 C C . ALA A 1 106 ? -1.307 -12.757 -11.708 1.00 90.06 106 ALA A C 1
ATOM 849 O O . ALA A 1 106 ? -1.102 -13.916 -11.337 1.00 90.06 106 ALA A O 1
ATOM 850 N N . ASP A 1 107 ? -0.660 -12.188 -12.725 1.00 91.81 107 ASP A N 1
ATOM 851 C CA . ASP A 1 107 ? 0.247 -12.914 -13.607 1.00 91.81 107 ASP A CA 1
ATOM 852 C C . ASP A 1 107 ? 1.629 -13.131 -12.986 1.00 91.81 107 ASP A C 1
ATOM 854 O O . ASP A 1 107 ? 2.418 -13.923 -13.499 1.00 91.81 107 ASP A O 1
ATOM 858 N N . PHE A 1 108 ? 1.949 -12.483 -11.864 1.00 91.62 108 PHE A N 1
ATOM 859 C CA . PHE A 1 108 ? 3.234 -12.680 -11.206 1.00 91.62 108 PHE A CA 1
ATOM 860 C C . PHE A 1 108 ? 3.381 -14.105 -10.629 1.00 91.62 108 PHE A C 1
ATOM 862 O O . PHE A 1 108 ? 2.465 -14.624 -9.971 1.00 91.62 108 PHE A O 1
ATOM 869 N N . PRO A 1 109 ? 4.553 -14.755 -10.795 1.00 92.12 109 PRO A N 1
ATOM 870 C CA . PRO A 1 109 ? 5.789 -14.245 -11.408 1.00 92.12 109 PRO A CA 1
ATOM 871 C C . PRO A 1 109 ? 5.942 -14.540 -12.912 1.00 92.12 109 PRO A C 1
ATOM 873 O O . PRO A 1 109 ? 7.014 -14.314 -13.461 1.00 92.12 109 PRO A O 1
ATOM 876 N N . ALA A 1 110 ? 4.923 -15.066 -13.594 1.00 94.69 110 ALA A N 1
ATOM 877 C CA . ALA A 1 110 ? 5.024 -15.445 -15.006 1.00 94.69 110 ALA A CA 1
ATOM 878 C C . ALA A 1 110 ? 5.230 -14.242 -15.946 1.00 94.69 110 ALA A C 1
ATOM 880 O O . ALA A 1 110 ? 5.838 -14.392 -17.001 1.00 94.69 110 ALA A O 1
ATOM 881 N N . ASN A 1 111 ? 4.779 -13.048 -15.554 1.00 94.81 111 ASN A N 1
ATOM 882 C CA . ASN A 1 111 ? 4.967 -11.811 -16.315 1.00 94.81 111 ASN A CA 1
ATOM 883 C C . ASN A 1 111 ? 6.278 -11.068 -16.001 1.00 94.81 111 ASN A C 1
ATOM 885 O O . ASN A 1 111 ? 6.431 -9.932 -16.446 1.00 94.81 111 ASN A O 1
ATOM 889 N N . LEU A 1 112 ? 7.215 -11.662 -15.251 1.00 93.06 112 LEU A N 1
ATOM 890 C CA . LEU A 1 112 ? 8.422 -10.986 -14.756 1.00 93.06 112 LEU A CA 1
ATOM 891 C C . LEU A 1 112 ? 9.262 -10.326 -15.871 1.00 93.06 112 LEU A C 1
ATOM 893 O O . LEU A 1 112 ? 9.772 -9.221 -15.679 1.00 93.06 112 LEU A O 1
ATOM 897 N N . ASP A 1 113 ? 9.346 -10.957 -17.045 1.00 93.50 113 ASP A N 1
ATOM 898 C CA . ASP A 1 113 ? 10.089 -10.449 -18.211 1.00 93.50 113 ASP A CA 1
ATOM 899 C C . ASP A 1 113 ? 9.412 -9.253 -18.901 1.00 93.50 113 ASP A C 1
ATOM 901 O O . ASP A 1 113 ? 10.052 -8.524 -19.655 1.00 93.50 113 ASP A O 1
ATOM 905 N N . THR A 1 114 ? 8.125 -9.035 -18.634 1.00 93.69 114 THR A N 1
ATOM 906 C CA . THR A 1 114 ? 7.335 -7.906 -19.154 1.00 93.69 114 THR A CA 1
ATOM 907 C C . THR A 1 114 ? 6.939 -6.906 -18.069 1.00 93.69 114 THR A C 1
ATOM 909 O O . THR A 1 114 ? 6.468 -5.813 -18.380 1.00 93.69 114 THR A O 1
ATOM 912 N N . LEU A 1 115 ? 7.120 -7.269 -16.797 1.00 93.50 115 LEU A N 1
ATOM 913 C CA . LEU A 1 115 ? 6.775 -6.449 -15.648 1.00 93.50 115 LEU A CA 1
ATOM 914 C C . LEU A 1 115 ? 7.684 -5.223 -15.621 1.00 93.50 115 LEU A C 1
ATOM 916 O O . LEU A 1 115 ? 8.909 -5.346 -15.569 1.00 93.50 115 LEU A O 1
ATOM 920 N N . GLN A 1 116 ? 7.070 -4.044 -15.632 1.00 93.56 116 GLN A N 1
ATOM 921 C CA . GLN A 1 116 ? 7.757 -2.778 -15.446 1.00 93.56 116 GLN A CA 1
ATOM 922 C C . GLN A 1 116 ? 7.011 -1.966 -14.392 1.00 93.56 116 GLN A C 1
ATOM 924 O O . GLN A 1 116 ? 5.912 -1.487 -14.652 1.00 93.56 116 GLN A O 1
ATOM 929 N N . LEU A 1 117 ? 7.608 -1.799 -13.213 1.00 93.00 117 LEU A N 1
ATOM 930 C CA . LEU A 1 117 ? 7.017 -0.986 -12.150 1.00 93.00 117 LEU A CA 1
ATOM 931 C C . LEU A 1 117 ? 8.081 -0.271 -11.308 1.00 93.00 117 LEU A C 1
ATOM 933 O O . LEU A 1 117 ? 9.189 -0.796 -11.129 1.00 93.00 117 LEU A O 1
ATOM 937 N N . PRO A 1 118 ? 7.755 0.919 -10.775 1.00 92.94 118 PRO A N 1
ATOM 938 C CA . PRO A 1 118 ? 8.557 1.549 -9.739 1.00 92.94 118 PRO A CA 1
ATOM 939 C C . PRO A 1 118 ? 8.435 0.761 -8.430 1.00 92.94 118 PRO A C 1
ATOM 941 O O . PRO A 1 118 ? 7.357 0.279 -8.083 1.00 92.94 118 PRO A O 1
ATOM 944 N N . LEU A 1 119 ? 9.542 0.618 -7.708 1.00 90.56 119 LEU A N 1
ATOM 945 C CA . LEU A 1 119 ? 9.619 -0.055 -6.408 1.00 90.56 119 LEU A CA 1
ATOM 946 C C . LEU A 1 119 ? 9.863 0.931 -5.265 1.00 90.56 119 LEU A C 1
ATOM 948 O O . LEU A 1 119 ? 9.298 0.756 -4.194 1.00 90.56 119 LEU A O 1
ATOM 952 N N . ASP A 1 120 ? 10.724 1.925 -5.490 1.00 89.69 120 ASP A N 1
ATOM 953 C CA . ASP A 1 120 ? 11.159 2.900 -4.484 1.00 89.69 120 ASP A CA 1
ATOM 954 C C . ASP A 1 120 ? 11.788 4.125 -5.181 1.00 89.69 120 ASP A C 1
ATOM 956 O O . ASP A 1 120 ? 12.102 4.071 -6.375 1.00 89.69 120 ASP A O 1
ATOM 960 N N . TYR A 1 121 ? 12.020 5.217 -4.456 1.00 89.19 121 TYR A N 1
ATOM 961 C CA . TYR A 1 121 ? 12.669 6.426 -4.951 1.00 89.19 121 TYR A CA 1
ATOM 962 C C . TYR A 1 121 ? 13.797 6.900 -4.039 1.00 89.19 121 TYR A C 1
ATOM 964 O O . TYR A 1 121 ? 13.627 7.261 -2.874 1.00 89.19 121 TYR A O 1
ATOM 972 N N . SER A 1 122 ? 14.991 7.006 -4.619 1.00 83.75 122 SER A N 1
ATOM 973 C CA . SER A 1 122 ? 16.129 7.600 -3.934 1.00 83.75 122 SER A CA 1
ATOM 974 C C . SER A 1 122 ? 16.041 9.120 -3.999 1.00 83.75 122 SER A C 1
ATOM 976 O O . SER A 1 122 ? 16.361 9.719 -5.025 1.00 83.75 122 SER A O 1
ATOM 978 N N . ILE A 1 123 ? 15.719 9.757 -2.873 1.00 80.06 123 ILE A N 1
ATOM 979 C CA . ILE A 1 123 ? 15.756 11.224 -2.744 1.00 80.06 123 ILE A CA 1
ATOM 980 C C . ILE A 1 123 ? 17.167 11.763 -3.031 1.00 80.06 123 ILE A C 1
ATOM 982 O O . ILE A 1 123 ? 17.328 12.738 -3.764 1.00 80.06 123 ILE A O 1
ATOM 986 N N . MET A 1 124 ? 18.204 11.102 -2.502 1.00 81.00 124 MET A N 1
ATOM 987 C CA . MET A 1 124 ? 19.601 11.500 -2.720 1.00 81.00 124 MET A CA 1
ATOM 988 C C . MET A 1 124 ? 20.042 11.306 -4.174 1.00 81.00 124 MET A C 1
ATOM 990 O O . MET A 1 124 ? 20.733 12.155 -4.731 1.00 81.00 124 MET A O 1
ATOM 994 N N . GLY A 1 125 ? 19.660 10.181 -4.784 1.00 73.81 125 GLY A N 1
ATOM 995 C CA . GLY A 1 125 ? 19.995 9.858 -6.169 1.00 73.81 125 GLY A CA 1
ATOM 996 C C . GLY A 1 125 ? 19.082 10.514 -7.204 1.00 73.81 125 GLY A C 1
ATOM 997 O O . GLY A 1 125 ? 19.377 10.393 -8.390 1.00 73.81 125 GLY A O 1
ATOM 998 N N . LYS A 1 126 ? 17.993 11.164 -6.763 1.00 82.94 126 LYS A N 1
ATOM 999 C CA . LYS A 1 126 ? 16.896 11.709 -7.579 1.00 82.94 126 LYS A CA 1
ATOM 1000 C C . LYS A 1 126 ? 16.441 10.754 -8.683 1.00 82.94 126 LYS A C 1
ATOM 1002 O O . LYS A 1 126 ? 16.417 11.115 -9.857 1.00 82.94 126 LYS A O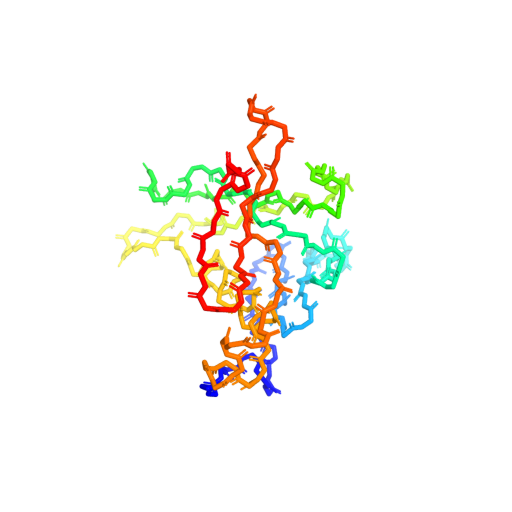 1
ATOM 1007 N N . ARG A 1 127 ? 16.166 9.503 -8.313 1.00 87.31 127 ARG A N 1
ATOM 1008 C CA . ARG A 1 127 ? 15.880 8.429 -9.273 1.00 87.31 127 ARG A CA 1
ATOM 1009 C C . ARG A 1 127 ? 15.069 7.304 -8.660 1.00 87.31 127 ARG A C 1
ATOM 1011 O O . ARG A 1 127 ? 15.193 7.018 -7.468 1.00 87.31 127 ARG A O 1
ATOM 1018 N N . GLU A 1 128 ? 14.332 6.625 -9.519 1.00 91.00 128 GLU A N 1
ATOM 1019 C CA . GLU A 1 128 ? 13.517 5.473 -9.163 1.00 91.00 128 GLU A CA 1
ATOM 1020 C C . GLU A 1 128 ? 14.346 4.189 -9.159 1.00 91.00 128 GLU A C 1
ATOM 1022 O O . GLU A 1 128 ? 15.193 3.943 -10.024 1.00 91.00 128 GLU A O 1
ATOM 1027 N N . ILE A 1 129 ? 14.078 3.356 -8.165 1.00 91.31 129 ILE A N 1
ATOM 1028 C CA . ILE A 1 129 ? 14.392 1.938 -8.186 1.00 91.31 129 ILE A CA 1
ATOM 1029 C C . ILE A 1 129 ? 13.216 1.264 -8.880 1.00 91.31 129 ILE A C 1
ATOM 1031 O O . ILE A 1 129 ? 12.067 1.456 -8.489 1.00 91.31 129 ILE A O 1
ATOM 1035 N N . THR A 1 130 ? 13.490 0.490 -9.919 1.00 92.75 130 THR A N 1
ATOM 1036 C CA . THR A 1 130 ? 12.460 -0.147 -10.746 1.00 92.75 130 THR A CA 1
ATOM 1037 C C . THR A 1 130 ? 12.751 -1.629 -10.888 1.00 92.75 130 THR A C 1
ATOM 1039 O O . THR A 1 130 ? 13.911 -2.044 -10.826 1.00 92.75 130 THR A O 1
ATOM 1042 N N . ILE A 1 131 ? 11.706 -2.421 -11.109 1.00 92.94 131 ILE A N 1
ATOM 1043 C CA . ILE A 1 131 ? 11.842 -3.734 -11.737 1.00 92.94 131 ILE A CA 1
ATOM 1044 C C . ILE A 1 131 ? 11.437 -3.603 -13.198 1.00 92.94 131 ILE A C 1
ATOM 1046 O O . ILE A 1 131 ? 10.400 -3.012 -13.502 1.00 92.94 131 ILE A O 1
ATOM 1050 N N . LYS A 1 132 ? 12.283 -4.106 -14.095 1.00 92.88 132 LYS A N 1
ATOM 1051 C CA . LYS A 1 132 ? 12.038 -4.138 -15.534 1.00 92.88 132 LYS A CA 1
ATOM 1052 C C . LYS A 1 132 ? 12.715 -5.356 -16.139 1.00 92.88 132 LYS A C 1
ATOM 1054 O O . LYS A 1 132 ? 13.909 -5.553 -15.920 1.00 92.88 132 LYS A O 1
ATOM 1059 N N . ASN A 1 133 ? 11.975 -6.136 -16.923 1.00 91.06 133 ASN A N 1
ATOM 1060 C CA . ASN A 1 133 ? 12.488 -7.330 -17.604 1.00 91.06 133 ASN A CA 1
ATOM 1061 C C . ASN A 1 133 ? 13.216 -8.282 -16.633 1.00 91.06 133 ASN A C 1
ATOM 1063 O O . ASN A 1 133 ? 14.355 -8.679 -16.870 1.00 91.06 133 ASN A O 1
ATOM 1067 N N . GLY A 1 134 ? 12.606 -8.531 -15.472 1.00 90.94 134 GLY A N 1
ATOM 1068 C CA . GLY A 1 134 ? 13.179 -9.351 -14.401 1.00 90.94 134 GLY A CA 1
ATOM 1069 C C . GLY A 1 134 ? 14.409 -8.792 -13.685 1.00 90.94 134 GLY A C 1
ATOM 1070 O O . GLY A 1 134 ? 14.949 -9.461 -12.806 1.00 90.94 134 GLY A O 1
ATOM 1071 N N . VAL A 1 135 ? 14.838 -7.565 -13.989 1.00 92.81 135 VAL A N 1
ATOM 1072 C CA . VAL A 1 135 ? 15.985 -6.919 -13.343 1.00 92.81 135 VAL A CA 1
ATOM 1073 C C . VAL A 1 135 ? 15.509 -5.794 -12.436 1.00 92.81 135 VAL A C 1
ATOM 1075 O O . VAL A 1 135 ? 14.837 -4.864 -12.879 1.00 92.81 135 VAL A O 1
ATOM 1078 N N . ILE A 1 136 ? 15.904 -5.851 -11.162 1.00 92.94 136 ILE A N 1
ATOM 1079 C CA . ILE A 1 136 ? 15.784 -4.714 -10.248 1.00 92.94 136 ILE A CA 1
ATOM 1080 C C . ILE A 1 136 ? 16.997 -3.810 -10.457 1.00 92.94 136 ILE A C 1
ATOM 1082 O O . ILE A 1 136 ? 18.137 -4.237 -10.272 1.00 92.94 136 ILE A O 1
ATOM 1086 N N . SER A 1 137 ? 16.759 -2.556 -10.831 1.00 89.38 137 SER A N 1
ATOM 1087 C CA . SER A 1 137 ? 17.810 -1.567 -11.064 1.00 89.38 137 SER A CA 1
ATOM 1088 C C . SER A 1 137 ? 17.548 -0.306 -10.251 1.00 89.38 137 SER A C 1
ATOM 1090 O O . SER A 1 137 ? 16.408 0.101 -10.052 1.00 89.38 137 SER A O 1
ATOM 1092 N N . ASN A 1 138 ? 18.615 0.339 -9.783 1.00 82.75 138 ASN A N 1
ATOM 1093 C CA . ASN A 1 138 ? 18.532 1.592 -9.030 1.00 82.75 138 ASN A CA 1
ATOM 1094 C C . ASN A 1 138 ? 18.610 2.836 -9.933 1.00 82.75 138 ASN A C 1
ATOM 1096 O O . ASN A 1 138 ? 19.022 3.897 -9.458 1.00 82.75 138 ASN A O 1
ATOM 1100 N N . GLY A 1 139 ? 18.349 2.681 -11.235 1.00 66.19 139 GLY A N 1
ATOM 1101 C CA . GLY A 1 139 ? 18.464 3.754 -12.220 1.00 66.19 139 GLY A CA 1
ATOM 1102 C C . GLY A 1 139 ? 19.883 4.307 -12.422 1.00 66.19 139 GLY A C 1
ATOM 1103 O O . GLY A 1 139 ? 20.024 5.351 -13.055 1.00 66.19 139 GLY A O 1
ATOM 1104 N N . LYS A 1 140 ? 20.948 3.672 -11.889 1.00 67.00 140 LYS A N 1
ATOM 1105 C CA . LYS A 1 140 ? 22.318 3.930 -12.375 1.00 67.00 140 LYS A CA 1
ATOM 1106 C C . LYS A 1 140 ? 22.433 3.318 -13.763 1.00 67.00 140 LYS A C 1
ATOM 1108 O O . LYS A 1 140 ? 22.443 2.095 -13.875 1.00 67.00 140 LYS A O 1
ATOM 1113 N N . VAL A 1 141 ? 22.502 4.178 -14.775 1.00 55.31 141 VAL A N 1
ATOM 1114 C CA . VAL A 1 141 ? 23.150 3.846 -16.049 1.00 55.31 141 VAL A CA 1
ATOM 1115 C C . VAL A 1 141 ? 24.653 3.770 -15.809 1.00 55.31 141 VAL A C 1
ATOM 1117 O O . VAL A 1 141 ? 25.158 4.638 -15.055 1.00 55.31 141 VAL A O 1
#

Secondary structure (DSSP, 8-state):
---GGGT--EEEE-SSEEEEE-SSEEEEEETT--EEEEEEGGG-SEEEEESTTT-SS-EEEEEE-TTS-B-TT--EEE--S--TTS-S-HHHHHHHHHHHHHHH-TTTTTTTTT-EEEEEEETTTTEEEEEETTEEE-S--

Solvent-accessible surface area (backbone atoms only — not comparable to full-atom values): 8001 Å² total; per-residue (Å²): 102,93,54,72,37,81,79,42,65,50,73,47,84,53,94,61,30,41,40,39,38,30,43,58,29,42,41,30,23,37,69,87,66,50,78,58,26,77,43,57,47,88,58,43,51,38,80,49,64,45,64,72,94,73,61,58,47,56,30,41,3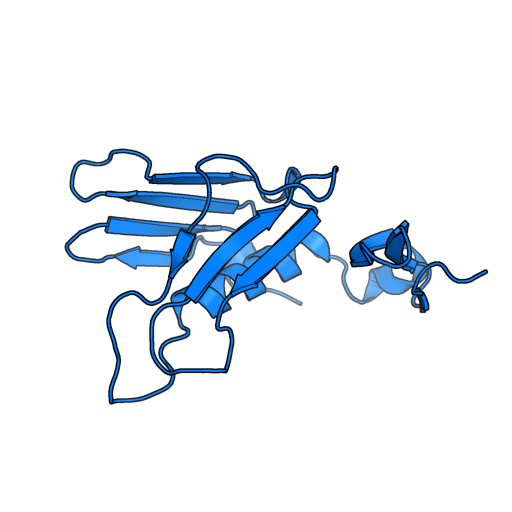8,36,44,14,26,86,85,74,40,71,48,83,77,42,62,41,80,27,29,81,63,74,41,97,85,55,85,31,45,66,54,52,50,51,50,54,52,23,51,50,50,46,76,54,42,76,56,37,75,80,42,34,67,73,38,71,47,72,63,49,71,39,77,90,74,72,35,48,25,30,38,44,56,69,39,79,42,68,66,78,126